Protein AF-A0A4Q6B6R2-F1 (afdb_monomer_lite)

pLDDT: mean 83.74, std 14.37, range [32.88, 94.81]

Structure (mmCIF, N/CA/C/O backbone):
data_AF-A0A4Q6B6R2-F1
#
_entry.id   AF-A0A4Q6B6R2-F1
#
loop_
_atom_site.group_PDB
_atom_site.id
_atom_site.type_symbol
_atom_site.label_atom_id
_atom_site.label_alt_id
_atom_site.label_comp_id
_atom_site.label_asym_id
_atom_site.label_entity_id
_atom_site.label_seq_id
_atom_site.pdbx_PDB_ins_code
_atom_site.Cartn_x
_atom_site.Cartn_y
_atom_site.Cartn_z
_atom_site.occupancy
_atom_site.B_iso_or_equiv
_atom_site.auth_seq_id
_atom_site.auth_comp_id
_atom_site.auth_asym_id
_atom_site.auth_atom_id
_atom_site.pdbx_PDB_model_num
ATOM 1 N N . MET A 1 1 ? 18.579 13.672 1.968 1.00 34.28 1 MET A N 1
ATOM 2 C CA . MET A 1 1 ? 18.892 12.294 1.535 1.00 34.28 1 MET A CA 1
ATOM 3 C C . MET A 1 1 ? 19.382 12.367 0.101 1.00 34.28 1 MET A C 1
ATOM 5 O O . MET A 1 1 ? 18.713 13.002 -0.703 1.00 34.28 1 MET A O 1
ATOM 9 N N . ALA A 1 2 ? 20.573 11.843 -0.191 1.00 32.88 2 ALA A N 1
ATOM 10 C CA . ALA A 1 2 ? 21.121 11.846 -1.545 1.00 32.88 2 ALA A CA 1
ATOM 11 C C . ALA A 1 2 ? 20.459 10.716 -2.346 1.00 32.88 2 ALA A C 1
ATOM 13 O O . ALA A 1 2 ? 20.587 9.552 -1.978 1.00 32.88 2 ALA A O 1
ATOM 14 N N . VAL A 1 3 ? 19.714 11.065 -3.395 1.00 47.31 3 VAL A N 1
ATOM 15 C CA . VAL A 1 3 ? 19.182 10.098 -4.361 1.00 47.31 3 VAL A CA 1
ATOM 16 C C . VAL A 1 3 ? 20.346 9.713 -5.269 1.00 47.31 3 VAL A C 1
ATOM 18 O O . VAL A 1 3 ? 20.800 10.530 -6.067 1.00 47.31 3 VAL A O 1
ATOM 21 N N . VAL A 1 4 ? 20.888 8.510 -5.092 1.00 45.59 4 VAL A N 1
ATOM 22 C CA . VAL A 1 4 ? 21.937 7.985 -5.972 1.00 45.59 4 VAL A CA 1
ATOM 23 C C . VAL A 1 4 ? 21.244 7.361 -7.175 1.00 45.59 4 VAL A C 1
ATOM 25 O O . VAL A 1 4 ? 20.747 6.241 -7.102 1.00 45.59 4 VAL A O 1
ATOM 28 N N . VAL A 1 5 ? 21.162 8.123 -8.264 1.00 50.16 5 VAL A N 1
ATOM 29 C CA . VAL A 1 5 ? 20.731 7.616 -9.569 1.00 50.16 5 VAL A CA 1
ATOM 30 C C . VAL A 1 5 ? 21.940 6.918 -10.185 1.00 50.16 5 VAL A C 1
ATOM 32 O O . VAL A 1 5 ? 22.916 7.572 -10.547 1.00 50.16 5 VAL A O 1
ATOM 35 N N . PHE A 1 6 ? 21.920 5.588 -10.235 1.00 49.16 6 PHE A N 1
ATOM 36 C CA . PHE A 1 6 ? 22.936 4.836 -10.963 1.00 49.16 6 PHE A CA 1
ATOM 37 C C . PHE A 1 6 ? 22.651 4.943 -12.465 1.00 49.16 6 PHE A C 1
ATOM 39 O O . PHE A 1 6 ? 21.634 4.440 -12.932 1.00 49.16 6 PHE A O 1
ATOM 46 N N . GLU A 1 7 ? 23.574 5.524 -13.235 1.00 45.78 7 GLU A N 1
ATOM 47 C CA . GLU A 1 7 ? 23.681 5.275 -14.680 1.00 45.78 7 GLU A CA 1
ATOM 48 C C . GLU A 1 7 ? 24.281 3.873 -14.883 1.00 45.78 7 GLU A C 1
ATOM 50 O O . GLU A 1 7 ? 25.424 3.701 -15.300 1.00 45.78 7 GLU A O 1
ATOM 55 N N . CYS A 1 8 ? 23.548 2.841 -14.471 1.00 49.22 8 CYS A N 1
ATOM 56 C CA . CYS A 1 8 ? 23.900 1.460 -14.771 1.00 49.22 8 CYS A CA 1
ATOM 57 C C . CYS A 1 8 ? 23.200 1.081 -16.086 1.00 49.22 8 CYS A C 1
ATOM 59 O O . CYS A 1 8 ? 22.037 1.455 -16.255 1.00 49.22 8 CYS A O 1
ATOM 61 N N . PRO A 1 9 ? 23.841 0.346 -17.016 1.00 61.56 9 PRO A N 1
ATOM 62 C CA . PRO A 1 9 ? 23.123 -0.333 -18.087 1.00 61.56 9 PRO A CA 1
ATOM 63 C C . PRO A 1 9 ? 22.309 -1.470 -17.458 1.00 61.56 9 PRO A C 1
ATOM 65 O O . PRO A 1 9 ? 22.716 -2.629 -17.475 1.00 61.56 9 PRO A O 1
ATOM 68 N N . ILE A 1 10 ? 21.200 -1.107 -16.816 1.00 64.81 10 ILE A N 1
ATOM 69 C CA . ILE A 1 10 ? 20.200 -2.048 -16.332 1.00 64.81 10 ILE A CA 1
ATOM 70 C C . ILE A 1 10 ? 19.569 -2.648 -17.584 1.00 64.81 10 ILE A C 1
ATOM 72 O O . ILE A 1 10 ? 19.109 -1.915 -18.459 1.00 64.81 10 ILE A O 1
ATOM 76 N N . ASP A 1 11 ? 19.620 -3.968 -17.700 1.00 76.94 11 ASP A N 1
ATOM 77 C CA . ASP A 1 11 ? 18.966 -4.673 -18.790 1.00 76.94 11 ASP A CA 1
ATOM 78 C C . ASP A 1 11 ? 17.444 -4.456 -18.734 1.00 76.94 11 ASP A C 1
ATOM 80 O O . ASP A 1 11 ? 16.849 -4.278 -17.667 1.00 76.94 11 ASP A O 1
ATOM 84 N N . ASP A 1 12 ? 16.807 -4.468 -19.904 1.00 80.00 12 ASP A N 1
ATOM 85 C CA . ASP A 1 12 ? 15.369 -4.210 -20.027 1.00 80.00 12 ASP A CA 1
ATOM 86 C C . ASP A 1 12 ? 14.518 -5.206 -19.210 1.00 80.00 12 ASP A C 1
ATOM 88 O O . ASP A 1 12 ? 13.415 -4.869 -18.780 1.00 80.00 12 ASP A O 1
ATOM 92 N N . GLU A 1 13 ? 15.029 -6.417 -18.956 1.00 80.94 13 GLU A N 1
ATOM 93 C CA . GLU A 1 13 ? 14.369 -7.453 -18.152 1.00 80.94 13 GLU A CA 1
ATOM 94 C C . GLU A 1 13 ? 14.344 -7.085 -16.657 1.00 80.94 13 GLU A C 1
ATOM 96 O O . GLU A 1 13 ? 13.307 -7.215 -15.998 1.00 80.94 13 GLU A O 1
ATOM 101 N N . THR A 1 14 ? 15.429 -6.523 -16.128 1.00 81.25 14 THR A N 1
ATOM 102 C CA . THR A 1 14 ? 15.490 -5.994 -14.761 1.00 81.25 14 THR A CA 1
ATOM 103 C C . THR A 1 14 ? 14.565 -4.784 -14.595 1.00 81.25 14 THR A C 1
ATOM 105 O O . THR A 1 14 ? 13.816 -4.715 -13.618 1.00 81.25 14 THR A O 1
ATOM 108 N N . LEU A 1 15 ? 14.534 -3.854 -15.560 1.00 81.94 15 LEU A N 1
ATOM 109 C CA . LEU A 1 15 ? 13.584 -2.727 -15.535 1.00 81.94 15 LEU A CA 1
ATOM 110 C C . LEU A 1 15 ? 12.129 -3.206 -15.576 1.00 81.94 15 LEU A C 1
ATOM 112 O O . LEU A 1 15 ? 11.277 -2.680 -14.853 1.00 81.94 15 LEU A O 1
ATOM 116 N N . HIS A 1 16 ? 11.845 -4.218 -16.396 1.00 85.12 16 HIS A N 1
ATOM 117 C CA . HIS A 1 16 ? 10.526 -4.830 -16.475 1.00 85.12 16 HIS A CA 1
ATOM 118 C C . HIS A 1 16 ? 10.121 -5.465 -15.142 1.00 85.12 16 HIS A C 1
ATOM 120 O O . HIS A 1 16 ? 9.045 -5.159 -14.632 1.00 85.12 16 HIS A O 1
ATOM 126 N N . THR A 1 17 ? 11.007 -6.246 -14.524 1.00 86.44 17 THR A N 1
ATOM 127 C CA . THR A 1 17 ? 10.736 -6.897 -13.234 1.00 86.44 17 THR A CA 1
ATOM 128 C C . THR A 1 17 ? 10.509 -5.872 -12.121 1.00 86.44 17 THR A C 1
ATOM 130 O O . THR A 1 17 ? 9.570 -5.989 -11.336 1.00 86.44 17 THR A O 1
ATOM 133 N N . ILE A 1 18 ? 11.319 -4.811 -12.067 1.00 86.44 18 ILE A N 1
ATOM 134 C CA . ILE A 1 18 ? 11.138 -3.724 -11.092 1.00 86.44 18 ILE A CA 1
ATOM 135 C C . ILE A 1 18 ? 9.787 -3.035 -11.291 1.00 86.44 18 ILE A C 1
ATOM 137 O O . ILE A 1 18 ? 9.103 -2.705 -10.320 1.00 86.44 18 ILE A O 1
ATOM 141 N N . ARG A 1 19 ? 9.361 -2.841 -12.541 1.00 88.06 19 ARG A N 1
ATOM 142 C CA . ARG A 1 19 ? 8.039 -2.294 -12.838 1.00 88.06 19 ARG A CA 1
ATOM 143 C C . ARG A 1 19 ? 6.917 -3.222 -12.370 1.00 88.06 19 ARG A C 1
ATOM 145 O O . ARG A 1 19 ? 5.987 -2.733 -11.733 1.00 88.06 19 ARG A O 1
ATOM 152 N N . GLU A 1 20 ? 7.008 -4.522 -12.628 1.00 89.38 20 GLU A N 1
ATOM 153 C CA . GLU A 1 20 ? 6.027 -5.497 -12.132 1.00 89.38 20 GLU A CA 1
ATOM 154 C C . GLU A 1 20 ? 5.946 -5.478 -10.598 1.00 89.38 20 GLU A C 1
ATOM 156 O O . GLU A 1 20 ? 4.854 -5.460 -10.031 1.00 89.38 20 GLU A O 1
ATOM 161 N N . LEU A 1 21 ? 7.090 -5.375 -9.911 1.00 89.38 21 LEU A N 1
ATOM 162 C CA . LEU A 1 21 ? 7.134 -5.231 -8.454 1.00 89.38 21 LEU A CA 1
ATOM 163 C C . LEU A 1 21 ? 6.447 -3.946 -7.974 1.00 89.38 21 LEU A C 1
ATOM 165 O O . LEU A 1 21 ? 5.739 -3.971 -6.964 1.00 89.38 21 LEU A O 1
ATOM 169 N N . ARG A 1 22 ? 6.613 -2.821 -8.682 1.00 90.25 22 ARG A N 1
ATOM 170 C CA . ARG A 1 22 ? 5.901 -1.569 -8.368 1.00 90.25 22 ARG A CA 1
ATOM 171 C C . ARG A 1 22 ? 4.391 -1.727 -8.527 1.00 90.25 22 ARG A C 1
ATOM 173 O O . ARG A 1 22 ? 3.647 -1.280 -7.655 1.00 90.25 22 ARG A O 1
ATOM 180 N N . GLU A 1 23 ? 3.946 -2.354 -9.613 1.00 92.31 23 GLU A N 1
ATOM 181 C CA . GLU A 1 23 ? 2.525 -2.596 -9.888 1.00 92.31 23 GLU A CA 1
ATOM 182 C C . GLU A 1 23 ? 1.908 -3.509 -8.816 1.00 92.31 23 GLU A C 1
ATOM 184 O O . GLU A 1 23 ? 0.873 -3.165 -8.241 1.00 92.31 23 GLU A O 1
ATOM 189 N N . LEU A 1 24 ? 2.596 -4.597 -8.451 1.00 93.00 24 LEU A N 1
ATOM 190 C CA . LEU A 1 24 ? 2.163 -5.512 -7.394 1.00 93.00 24 LEU A CA 1
ATOM 191 C C . LEU A 1 24 ? 2.083 -4.817 -6.028 1.00 93.00 24 LEU A C 1
ATOM 193 O O . LEU A 1 24 ? 1.093 -4.960 -5.309 1.00 93.00 24 LEU A O 1
ATOM 197 N N . ARG A 1 25 ? 3.101 -4.028 -5.660 1.00 91.94 25 ARG A N 1
ATOM 198 C CA . ARG A 1 25 ? 3.095 -3.266 -4.400 1.00 91.94 25 ARG A CA 1
ATOM 199 C C . ARG A 1 25 ? 1.955 -2.254 -4.361 1.00 91.94 25 ARG A C 1
ATOM 201 O O . ARG A 1 25 ? 1.314 -2.111 -3.323 1.00 91.94 25 ARG A O 1
ATOM 208 N N . LEU A 1 26 ? 1.680 -1.577 -5.476 1.00 93.00 26 LEU A N 1
ATOM 209 C CA . LEU A 1 26 ? 0.560 -0.645 -5.570 1.00 93.00 26 LEU A CA 1
ATOM 210 C C . LEU A 1 26 ? -0.789 -1.363 -5.418 1.00 93.00 26 LEU A C 1
ATOM 212 O O . LEU A 1 26 ? -1.676 -0.847 -4.740 1.00 93.00 26 LEU A O 1
ATOM 216 N N . GLU A 1 27 ? -0.950 -2.551 -6.006 1.00 94.81 27 GLU A N 1
ATOM 217 C CA . GLU A 1 27 ? -2.156 -3.366 -5.823 1.00 94.81 27 GLU A CA 1
ATOM 218 C C . GLU A 1 27 ? -2.355 -3.751 -4.350 1.00 94.81 27 GLU A C 1
ATOM 220 O O . GLU A 1 27 ? -3.447 -3.569 -3.806 1.00 94.81 27 GLU A O 1
ATOM 225 N N . VAL A 1 28 ? -1.294 -4.220 -3.686 1.00 93.88 28 VAL A N 1
ATOM 226 C CA . VAL A 1 28 ? -1.332 -4.583 -2.262 1.00 93.88 28 VAL A CA 1
ATOM 227 C C . VAL A 1 28 ? -1.706 -3.381 -1.398 1.00 93.88 28 VAL A C 1
ATOM 229 O O . VAL A 1 28 ? -2.599 -3.498 -0.560 1.00 93.88 28 VAL A O 1
ATOM 232 N N . LEU A 1 29 ? -1.090 -2.217 -1.620 1.00 93.25 29 LEU A N 1
ATOM 233 C CA . LEU A 1 29 ? -1.412 -1.003 -0.865 1.00 93.25 29 LEU A CA 1
ATOM 234 C C . LEU A 1 29 ? -2.863 -0.565 -1.077 1.00 93.25 29 LEU A C 1
ATOM 236 O O . LEU A 1 29 ? -3.552 -0.233 -0.116 1.00 93.25 29 LEU A O 1
ATOM 240 N N . ARG A 1 30 ? -3.369 -0.611 -2.314 1.00 93.31 30 ARG A N 1
ATOM 241 C CA . ARG A 1 30 ? -4.776 -0.286 -2.601 1.00 93.31 30 ARG A CA 1
ATOM 242 C C . ARG A 1 30 ? -5.736 -1.244 -1.904 1.00 93.31 30 ARG A C 1
ATOM 244 O O . ARG A 1 30 ?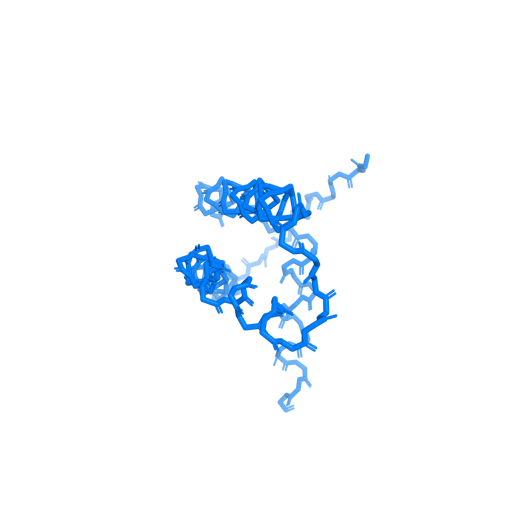 -6.767 -0.801 -1.402 1.00 93.31 30 ARG A O 1
ATOM 251 N N . ARG A 1 31 ? -5.388 -2.533 -1.828 1.00 94.06 31 ARG A N 1
ATOM 252 C CA . ARG A 1 31 ? -6.157 -3.512 -1.053 1.00 94.06 31 ARG A CA 1
ATOM 253 C C . ARG A 1 31 ? -6.135 -3.174 0.440 1.00 94.06 31 ARG A C 1
ATOM 255 O O . ARG A 1 31 ? -7.197 -3.120 1.048 1.00 94.06 31 ARG A O 1
ATOM 262 N N . GLN A 1 32 ? -4.970 -2.854 1.003 1.00 92.00 32 GLN A N 1
ATOM 263 C CA . GLN A 1 32 ? -4.851 -2.437 2.407 1.00 92.00 32 GLN A CA 1
ATOM 264 C C . GLN A 1 32 ? -5.685 -1.189 2.717 1.00 92.00 32 GLN A C 1
ATOM 266 O O . GLN A 1 32 ? -6.358 -1.149 3.740 1.00 92.00 32 GLN A O 1
ATOM 271 N N . VAL A 1 33 ? -5.705 -0.202 1.815 1.00 92.38 33 VAL A N 1
ATOM 272 C CA . VAL A 1 33 ? -6.572 0.981 1.937 1.00 92.38 33 VAL A CA 1
ATOM 273 C C . VAL A 1 33 ? -8.050 0.589 1.936 1.00 92.38 33 VAL A C 1
ATOM 275 O O . VAL A 1 33 ? -8.816 1.137 2.719 1.00 92.38 33 VAL A O 1
ATOM 278 N N . SER A 1 34 ? -8.465 -0.357 1.087 1.00 92.94 34 SER A N 1
ATOM 279 C CA . SER A 1 34 ? -9.865 -0.803 1.042 1.00 92.94 34 SER A CA 1
ATOM 280 C C . SER A 1 34 ? -10.288 -1.650 2.245 1.00 92.94 34 SER A C 1
ATOM 282 O O . SER A 1 34 ? -11.463 -1.664 2.589 1.00 92.94 34 SER A O 1
ATOM 284 N N . GLU A 1 35 ? -9.343 -2.343 2.879 1.00 93.94 35 GLU A N 1
ATOM 285 C CA . GLU A 1 35 ? -9.591 -3.261 3.997 1.00 93.94 35 GLU A CA 1
ATOM 286 C C . GLU A 1 35 ? -9.350 -2.609 5.367 1.00 93.94 35 GLU A C 1
ATOM 288 O O . GLU A 1 35 ? -9.547 -3.256 6.396 1.00 93.94 35 GLU A O 1
ATOM 293 N N . ILE A 1 36 ? -8.919 -1.342 5.413 1.00 93.31 36 ILE A N 1
ATOM 294 C CA . ILE A 1 36 ? -8.536 -0.693 6.673 1.00 93.31 36 ILE A CA 1
ATOM 295 C C . ILE A 1 36 ? -9.696 -0.635 7.667 1.00 93.31 36 ILE A C 1
ATOM 297 O O . ILE A 1 36 ? -9.481 -0.851 8.855 1.00 93.31 36 ILE A O 1
ATOM 301 N N . ASP A 1 37 ? -10.919 -0.414 7.184 1.00 91.00 37 ASP A N 1
ATOM 302 C CA . ASP A 1 37 ? -12.119 -0.334 8.021 1.00 91.00 37 ASP A CA 1
ATOM 303 C C . ASP A 1 37 ? -12.356 -1.670 8.735 1.00 91.00 37 ASP A C 1
ATOM 305 O O . ASP A 1 37 ? -12.461 -1.715 9.960 1.00 91.00 37 ASP A O 1
ATOM 309 N N . ASP A 1 38 ? -12.279 -2.774 7.988 1.00 93.44 38 ASP A N 1
ATOM 310 C CA . ASP A 1 38 ? -12.415 -4.129 8.526 1.00 93.44 38 ASP A CA 1
ATOM 311 C C . ASP A 1 38 ? -11.303 -4.474 9.531 1.00 93.44 38 ASP A C 1
ATOM 313 O O . ASP A 1 38 ? -11.522 -5.227 10.485 1.00 93.44 38 ASP A O 1
ATOM 317 N N . VAL A 1 39 ? -10.081 -3.977 9.311 1.00 92.62 39 VAL A N 1
ATOM 318 C CA . VAL A 1 39 ? -8.955 -4.178 10.236 1.00 92.62 39 VAL A CA 1
ATOM 319 C C . VAL A 1 39 ? -9.175 -3.388 11.523 1.00 92.62 39 VAL A C 1
ATOM 321 O O . VAL A 1 39 ? -9.005 -3.949 12.606 1.00 92.62 39 VAL A O 1
ATOM 324 N N . MET A 1 40 ? -9.590 -2.126 11.424 1.00 93.25 40 MET A N 1
ATOM 325 C CA . MET A 1 40 ? -9.862 -1.280 12.585 1.00 93.25 40 MET A CA 1
ATOM 326 C C . MET A 1 40 ? -11.017 -1.828 13.426 1.00 93.25 40 MET A C 1
ATOM 328 O O . MET A 1 40 ? -10.891 -1.896 14.648 1.00 93.25 40 MET A O 1
ATOM 332 N N . ASP A 1 41 ? -12.084 -2.313 12.789 1.00 92.50 41 ASP A N 1
ATOM 333 C CA . ASP A 1 41 ? -13.201 -2.986 13.463 1.00 92.50 41 ASP A CA 1
ATOM 334 C C . ASP A 1 41 ? -12.733 -4.229 14.235 1.00 92.50 41 ASP A C 1
ATOM 336 O O . ASP A 1 41 ? -13.112 -4.452 15.386 1.00 92.50 41 ASP A O 1
ATOM 340 N N . LYS A 1 42 ? -11.863 -5.050 13.634 1.00 93.75 42 LYS A N 1
ATOM 341 C CA . LYS A 1 42 ? -11.303 -6.233 14.310 1.00 93.75 42 LYS A CA 1
ATOM 342 C C . LYS A 1 42 ? -10.416 -5.858 15.494 1.00 93.75 42 LYS A C 1
ATOM 344 O O . LYS A 1 42 ? -10.466 -6.547 16.512 1.00 93.75 42 LYS A O 1
ATOM 349 N N . LEU A 1 43 ? -9.604 -4.810 15.368 1.00 92.25 43 LEU A N 1
ATOM 350 C CA . LEU A 1 43 ? -8.731 -4.339 16.447 1.00 92.25 43 LEU A CA 1
ATOM 351 C C . LEU A 1 43 ? -9.536 -3.781 17.625 1.00 92.25 43 LEU A C 1
ATOM 353 O O . LEU A 1 43 ? -9.195 -4.051 18.777 1.00 92.25 43 LEU A O 1
ATOM 357 N N . GLU A 1 44 ? -10.631 -3.076 17.344 1.00 92.62 44 GLU A N 1
ATOM 358 C CA . GLU A 1 44 ? -11.585 -2.620 18.356 1.00 92.62 44 GLU A CA 1
ATOM 359 C C . GLU A 1 44 ? -12.240 -3.809 19.078 1.00 92.62 44 GLU A C 1
ATOM 361 O O . GLU A 1 44 ? -12.197 -3.897 20.305 1.00 92.62 44 GLU A O 1
ATOM 366 N N . LEU A 1 45 ? -12.758 -4.793 18.329 1.00 93.00 45 LEU A N 1
ATOM 367 C CA . LEU A 1 45 ? -13.379 -6.000 18.895 1.00 93.00 45 LEU A CA 1
ATOM 368 C C . LEU A 1 45 ? -12.423 -6.822 19.771 1.00 93.00 45 LEU A C 1
ATOM 370 O O . LEU A 1 45 ? -12.856 -7.491 20.710 1.00 93.00 45 LEU A O 1
ATOM 374 N N . GLN A 1 46 ? -11.127 -6.796 19.464 1.00 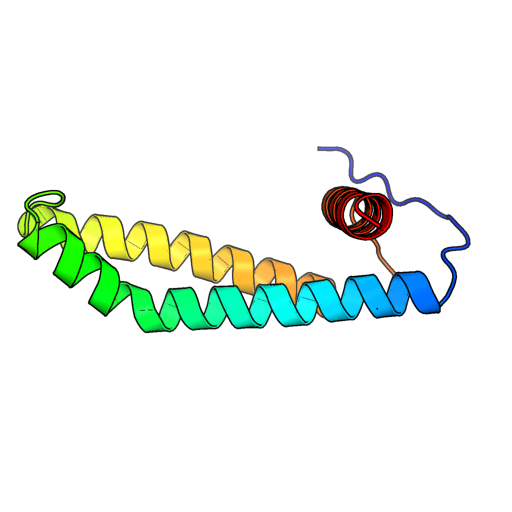94.38 46 GLN A N 1
ATOM 375 C CA . GLN A 1 46 ? -10.086 -7.460 20.251 1.00 94.38 46 GLN A CA 1
ATOM 376 C C . GLN A 1 46 ? -9.657 -6.656 21.488 1.00 94.38 46 GLN A C 1
ATOM 378 O O . GLN A 1 46 ? -8.867 -7.157 22.289 1.00 94.38 46 GLN A O 1
ATOM 383 N N . GLY A 1 47 ? -10.155 -5.427 21.653 1.00 90.06 47 GLY A N 1
ATOM 384 C CA . GLY A 1 47 ? -9.737 -4.506 22.708 1.00 90.06 47 GLY A CA 1
ATOM 385 C C . GLY A 1 47 ? -8.313 -3.975 22.523 1.00 90.06 47 GLY A C 1
ATOM 386 O O . GLY A 1 47 ? -7.712 -3.507 23.487 1.00 90.06 47 GLY A O 1
ATOM 387 N N . ALA A 1 48 ? -7.756 -4.079 21.311 1.00 92.25 48 ALA A N 1
ATOM 388 C CA . ALA A 1 48 ? -6.435 -3.549 20.975 1.00 92.25 48 ALA A CA 1
ATOM 389 C C . ALA A 1 48 ? -6.473 -2.038 20.694 1.00 92.25 48 ALA A C 1
ATOM 391 O O . ALA A 1 48 ? -5.461 -1.362 20.858 1.00 92.25 48 ALA A O 1
ATOM 392 N N . VAL A 1 49 ? -7.635 -1.524 20.282 1.00 89.94 49 VAL A N 1
ATOM 393 C CA . VAL A 1 49 ? -7.905 -0.102 20.043 1.00 89.94 49 VAL A CA 1
ATOM 394 C C . VAL A 1 49 ? -9.182 0.282 20.785 1.00 89.94 49 VAL A C 1
ATOM 396 O O . VAL A 1 49 ? -10.143 -0.485 20.808 1.00 89.94 49 VAL A O 1
ATOM 399 N N . ILE A 1 50 ? -9.185 1.459 21.406 1.00 92.31 50 ILE A N 1
ATOM 400 C CA . ILE A 1 50 ? -10.356 2.014 22.089 1.00 92.31 50 ILE A CA 1
ATOM 401 C C . ILE A 1 50 ? -11.222 2.743 21.050 1.00 92.31 50 ILE A C 1
ATOM 403 O O . ILE A 1 50 ? -10.683 3.429 20.183 1.00 92.31 50 ILE A O 1
ATOM 407 N N . GLU A 1 51 ? -12.551 2.621 21.143 1.00 88.94 51 GLU A N 1
ATOM 408 C CA . GLU A 1 51 ? -13.523 3.219 20.204 1.00 88.94 51 GLU A CA 1
ATOM 409 C C . GLU A 1 51 ? -13.256 4.717 19.947 1.00 88.94 51 GLU A C 1
ATOM 411 O O . GLU A 1 51 ? -13.263 5.166 18.806 1.00 88.94 51 GLU A O 1
ATOM 416 N N . GLU A 1 52 ? -12.909 5.471 20.994 1.00 91.38 52 GLU A N 1
ATOM 417 C CA . GLU A 1 52 ? -12.616 6.912 20.927 1.00 91.38 52 GLU A CA 1
ATOM 418 C C . GLU A 1 52 ? -11.357 7.257 20.106 1.00 91.38 52 GLU A C 1
ATOM 420 O O . GLU A 1 52 ? -11.242 8.365 19.582 1.00 91.38 52 GLU A O 1
ATOM 425 N N . GLU A 1 53 ? -10.405 6.328 19.988 1.00 90.31 53 GLU A N 1
ATOM 426 C CA . GLU A 1 53 ? -9.134 6.532 19.279 1.00 90.31 53 GLU A CA 1
ATOM 427 C C . GLU A 1 53 ? -9.140 5.927 17.869 1.00 90.31 53 GLU A C 1
ATOM 429 O O . GLU A 1 53 ? -8.262 6.231 17.056 1.00 90.31 53 GLU A O 1
ATOM 434 N N . LYS A 1 54 ? -10.131 5.083 17.561 1.00 90.31 54 LYS A N 1
ATOM 435 C CA . LYS A 1 54 ? -10.240 4.337 16.304 1.00 90.31 54 LYS A CA 1
ATOM 436 C C . LYS A 1 54 ? -10.152 5.239 15.079 1.00 90.31 54 LYS A C 1
ATOM 438 O O . LYS A 1 54 ? -9.354 4.965 14.184 1.00 90.31 54 LYS A O 1
ATOM 443 N N . ASP A 1 55 ? -10.925 6.319 15.054 1.00 91.00 55 ASP A N 1
ATOM 444 C CA . ASP A 1 55 ? -10.959 7.234 13.910 1.00 91.00 55 ASP A CA 1
ATOM 445 C C . ASP A 1 55 ? -9.619 7.952 13.720 1.00 91.00 55 ASP A C 1
ATOM 447 O O . ASP A 1 55 ? -9.131 8.064 12.599 1.00 91.00 55 ASP A O 1
ATOM 451 N N . SER A 1 56 ? -8.970 8.345 14.819 1.00 92.44 56 SER A N 1
ATOM 452 C CA . SER A 1 56 ? -7.649 8.982 14.790 1.00 92.44 56 SER A CA 1
A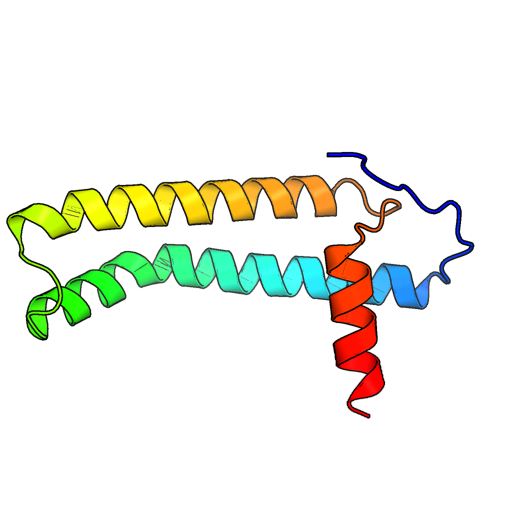TOM 453 C C . SER A 1 56 ? -6.587 8.043 14.210 1.00 92.44 56 SER A C 1
ATOM 455 O O . SER A 1 56 ? -5.859 8.408 13.285 1.00 92.44 56 SER A O 1
ATOM 457 N N . TYR A 1 57 ? -6.531 6.794 14.686 1.00 91.62 57 TYR A N 1
ATOM 458 C CA . TYR A 1 57 ? -5.604 5.797 14.145 1.00 91.62 57 TYR A CA 1
ATOM 459 C C . TYR A 1 57 ? -5.880 5.493 12.676 1.00 91.62 57 TYR A C 1
ATOM 461 O O . TYR A 1 57 ? -4.953 5.439 11.866 1.00 91.62 57 TYR A O 1
ATOM 469 N N . ARG A 1 58 ? -7.155 5.333 12.323 1.00 93.06 58 ARG A N 1
ATOM 470 C CA . ARG A 1 58 ? -7.591 5.090 10.952 1.00 93.06 58 ARG A CA 1
ATOM 471 C C . ARG A 1 58 ? -7.150 6.211 10.015 1.00 93.06 58 ARG A C 1
ATOM 473 O O . ARG A 1 58 ? -6.626 5.919 8.944 1.00 93.06 58 ARG A O 1
ATOM 480 N N . GLU A 1 59 ? -7.342 7.472 10.398 1.00 94.06 59 GLU A N 1
ATOM 481 C CA . GLU A 1 59 ? -6.940 8.632 9.595 1.00 94.06 59 GLU A CA 1
ATOM 482 C C . GLU A 1 59 ? -5.429 8.678 9.364 1.00 94.06 59 GLU A C 1
ATOM 484 O O . GLU A 1 59 ? -4.993 8.890 8.230 1.00 94.06 59 GLU A O 1
ATOM 489 N N . VAL A 1 60 ? -4.630 8.423 10.405 1.00 94.50 60 VAL A N 1
ATOM 490 C CA . VAL A 1 60 ? -3.165 8.378 10.291 1.00 94.50 60 VAL A CA 1
ATOM 491 C C . VAL A 1 60 ? -2.731 7.273 9.327 1.00 94.50 60 VAL A C 1
ATOM 493 O O . VAL A 1 60 ? -1.983 7.539 8.387 1.00 94.50 60 VAL A O 1
ATOM 496 N N . ILE A 1 61 ? -3.254 6.054 9.496 1.00 92.31 61 ILE A N 1
ATOM 497 C CA . ILE A 1 61 ? -2.900 4.917 8.634 1.00 92.31 61 ILE A CA 1
ATOM 498 C C . ILE A 1 61 ? -3.334 5.177 7.186 1.00 92.31 61 ILE A C 1
ATOM 500 O O . ILE A 1 61 ? -2.575 4.916 6.253 1.00 92.31 61 ILE A O 1
ATOM 504 N N . LEU A 1 62 ? -4.534 5.723 6.975 1.00 93.06 62 LEU A N 1
ATOM 505 C CA . LEU A 1 62 ? -5.023 6.069 5.642 1.00 93.06 62 LEU A CA 1
ATOM 506 C C . LEU A 1 62 ? -4.170 7.139 4.966 1.00 93.06 62 LEU A C 1
ATOM 508 O O . LEU A 1 62 ? -3.928 7.038 3.761 1.00 93.06 62 LEU A O 1
ATOM 512 N N . SER A 1 63 ? -3.728 8.149 5.716 1.00 94.38 63 SER A N 1
ATOM 513 C CA . SER A 1 63 ? -2.832 9.181 5.199 1.00 94.38 63 SER A CA 1
ATOM 514 C C . SER A 1 63 ? -1.519 8.559 4.731 1.00 94.38 63 SER A C 1
ATOM 516 O O . SER A 1 63 ? -1.134 8.748 3.576 1.00 94.38 63 SER A O 1
ATOM 518 N N . ASP A 1 64 ? -0.891 7.743 5.578 1.00 94.44 64 ASP A N 1
ATOM 519 C CA . ASP A 1 64 ? 0.386 7.093 5.275 1.00 94.44 64 ASP A CA 1
ATOM 520 C C . ASP A 1 64 ? 0.280 6.153 4.064 1.00 94.44 64 ASP A C 1
ATOM 522 O O . ASP A 1 64 ? 1.092 6.226 3.137 1.00 94.44 64 ASP A O 1
ATOM 526 N N . LEU A 1 65 ? -0.750 5.300 4.017 1.00 92.44 65 LEU A N 1
ATOM 527 C CA . LEU A 1 65 ? -0.978 4.385 2.893 1.00 92.44 65 LEU A CA 1
ATOM 528 C C . LEU A 1 65 ? -1.274 5.138 1.589 1.00 92.44 65 LEU A C 1
ATOM 530 O O . LEU A 1 65 ? -0.799 4.746 0.519 1.00 92.44 65 LEU A O 1
ATOM 534 N N . SER A 1 66 ? -2.030 6.235 1.664 1.00 92.00 66 SER A N 1
ATOM 535 C CA . SER A 1 66 ? -2.328 7.076 0.500 1.00 92.00 66 SER A CA 1
ATOM 536 C C . SER A 1 66 ? -1.075 7.768 -0.032 1.00 92.00 66 SER A C 1
ATOM 538 O O . SER A 1 66 ? -0.879 7.832 -1.247 1.00 92.00 66 SER A O 1
ATOM 540 N N . ASP A 1 67 ? -0.208 8.259 0.850 1.00 94.06 67 ASP A N 1
ATOM 541 C CA . ASP A 1 67 ? 1.052 8.890 0.461 1.00 94.06 67 ASP A CA 1
ATOM 542 C C . ASP A 1 67 ? 2.019 7.873 -0.163 1.00 94.06 67 ASP A C 1
ATOM 544 O O . ASP A 1 67 ? 2.651 8.167 -1.182 1.00 94.06 67 ASP A O 1
ATOM 548 N N . GLN A 1 68 ? 2.064 6.642 0.357 1.00 92.19 68 GLN A N 1
ATOM 549 C CA . GLN A 1 68 ? 2.814 5.547 -0.266 1.00 92.19 68 GLN A CA 1
ATOM 550 C C . GLN A 1 68 ? 2.263 5.166 -1.648 1.00 92.19 68 GLN A C 1
ATOM 552 O O . GLN A 1 68 ? 3.049 4.954 -2.575 1.00 92.19 68 GLN A O 1
ATOM 557 N N . CYS A 1 69 ? 0.935 5.133 -1.823 1.00 92.12 69 CYS A N 1
ATOM 558 C CA . CYS A 1 69 ? 0.317 4.914 -3.134 1.00 92.12 69 CYS A CA 1
ATOM 559 C C . CYS A 1 69 ? 0.740 5.996 -4.133 1.00 92.12 69 CYS A C 1
ATOM 561 O O . CYS A 1 69 ? 1.216 5.669 -5.218 1.00 92.12 69 CYS A O 1
ATOM 563 N N . ARG A 1 70 ? 0.639 7.279 -3.755 1.00 93.19 70 ARG A N 1
ATOM 564 C CA . ARG A 1 70 ? 1.049 8.401 -4.620 1.00 93.19 70 ARG A CA 1
ATOM 565 C C . ARG A 1 70 ? 2.531 8.334 -4.975 1.00 93.19 70 ARG A C 1
ATOM 567 O O . ARG A 1 70 ? 2.906 8.620 -6.111 1.00 93.19 70 ARG A O 1
ATOM 574 N N . LEU A 1 71 ? 3.378 7.950 -4.019 1.00 90.88 71 LEU A N 1
ATOM 575 C CA . LEU A 1 71 ? 4.803 7.763 -4.265 1.00 90.88 71 LEU A CA 1
ATOM 576 C C . LEU A 1 71 ? 5.028 6.673 -5.318 1.00 90.88 71 LEU A C 1
ATOM 578 O O . LEU A 1 71 ? 5.716 6.928 -6.302 1.00 90.88 71 LEU A O 1
ATOM 582 N N . LEU A 1 72 ? 4.427 5.492 -5.165 1.00 89.31 72 LEU A N 1
ATOM 583 C CA . LEU A 1 72 ? 4.568 4.403 -6.137 1.00 89.31 72 LEU A CA 1
ATOM 584 C C . LEU A 1 72 ? 3.988 4.752 -7.510 1.00 89.31 72 LEU A C 1
ATOM 586 O O . LEU A 1 72 ? 4.623 4.462 -8.521 1.00 89.31 72 LEU A O 1
ATOM 590 N N . GLU A 1 73 ? 2.846 5.437 -7.564 1.00 90.75 73 GLU A N 1
ATOM 591 C CA . GLU A 1 73 ? 2.279 5.958 -8.813 1.00 90.75 73 GLU A CA 1
ATOM 592 C C . GLU A 1 73 ? 3.245 6.926 -9.504 1.00 90.75 73 GLU A C 1
ATOM 594 O O . GLU A 1 73 ? 3.475 6.814 -10.709 1.00 90.75 73 GLU A O 1
ATOM 599 N N . SER A 1 74 ? 3.894 7.818 -8.747 1.00 89.62 74 SER A N 1
ATOM 600 C CA . SER A 1 74 ? 4.918 8.709 -9.302 1.00 89.62 74 SER A CA 1
ATOM 601 C C . SER A 1 74 ? 6.111 7.921 -9.862 1.00 89.62 74 SER A C 1
ATOM 603 O O . SER A 1 74 ? 6.573 8.192 -10.971 1.00 89.62 74 SER A O 1
ATOM 605 N N . ARG A 1 75 ? 6.559 6.869 -9.168 1.00 87.75 75 ARG A N 1
ATOM 606 C CA . ARG A 1 75 ? 7.665 6.012 -9.625 1.00 87.75 75 ARG A CA 1
ATOM 607 C C . ARG A 1 75 ? 7.295 5.163 -10.841 1.00 87.75 75 ARG A C 1
ATOM 609 O O . ARG A 1 75 ? 8.154 4.894 -11.673 1.00 87.75 75 ARG A O 1
ATOM 616 N N . LEU A 1 76 ? 6.030 4.770 -10.992 1.00 86.56 76 LEU A N 1
ATOM 617 C CA . LEU A 1 76 ? 5.542 4.081 -12.192 1.00 86.56 76 LEU A CA 1
ATOM 618 C C . LEU A 1 76 ? 5.577 4.975 -13.435 1.00 86.56 76 LEU A C 1
ATOM 620 O O . LEU A 1 76 ? 5.770 4.467 -14.535 1.00 86.56 76 LEU A O 1
ATOM 624 N N . THR A 1 77 ? 5.444 6.296 -13.273 1.00 84.31 77 THR A N 1
ATOM 625 C CA . THR A 1 77 ? 5.614 7.241 -14.392 1.00 84.31 77 THR A CA 1
ATOM 626 C C . THR A 1 77 ? 7.079 7.467 -14.777 1.00 84.31 77 THR A C 1
ATOM 628 O O . THR A 1 77 ? 7.360 7.855 -15.908 1.00 84.31 77 THR A O 1
ATOM 631 N N . LEU A 1 78 ? 8.018 7.174 -13.870 1.00 80.44 78 LEU A N 1
ATOM 632 C CA . LEU A 1 78 ? 9.467 7.266 -14.072 1.00 80.44 78 LEU A CA 1
ATOM 633 C C . LEU A 1 78 ? 10.068 5.875 -14.334 1.00 80.44 78 LEU A C 1
ATOM 635 O O . LEU A 1 78 ? 10.866 5.358 -13.551 1.00 80.44 78 LEU A O 1
ATOM 639 N N . THR A 1 79 ? 9.672 5.248 -15.443 1.00 69.56 79 THR A N 1
ATOM 640 C CA . THR A 1 79 ? 10.053 3.863 -15.788 1.00 69.56 79 THR A CA 1
ATOM 641 C C . THR A 1 79 ? 11.559 3.635 -15.915 1.00 69.56 79 THR A C 1
ATOM 643 O O . THR A 1 79 ? 12.020 2.532 -15.654 1.00 69.56 79 THR A O 1
ATOM 646 N N . GLU A 1 80 ? 12.327 4.662 -16.275 1.00 70.31 80 GLU A N 1
ATOM 647 C CA . GLU A 1 80 ? 13.784 4.571 -16.472 1.00 70.31 80 GLU A CA 1
ATOM 648 C C . GLU A 1 80 ? 14.587 4.823 -15.186 1.00 70.31 80 GLU A C 1
ATOM 650 O O . GLU A 1 80 ? 15.802 4.655 -15.157 1.00 70.31 80 GLU A O 1
ATOM 655 N N . THR A 1 81 ? 13.929 5.248 -14.105 1.00 77.12 81 THR A N 1
ATOM 656 C CA . THR A 1 81 ? 14.592 5.478 -12.818 1.00 77.12 81 THR A CA 1
ATOM 657 C C . THR A 1 81 ? 14.408 4.256 -11.944 1.00 77.12 81 THR A C 1
ATOM 659 O O . THR A 1 81 ? 13.273 3.871 -11.689 1.00 77.12 81 THR A O 1
ATOM 662 N N . VAL A 1 82 ? 15.495 3.675 -11.442 1.00 78.19 82 VAL A N 1
ATOM 663 C CA . VAL A 1 82 ? 15.459 2.623 -10.417 1.00 78.19 82 VAL A CA 1
ATOM 664 C C . VAL A 1 82 ? 15.909 3.212 -9.090 1.00 78.19 82 VAL A C 1
ATOM 666 O O . VAL A 1 82 ? 16.978 3.821 -9.006 1.00 78.19 82 VAL A O 1
ATOM 669 N N . TYR A 1 83 ? 15.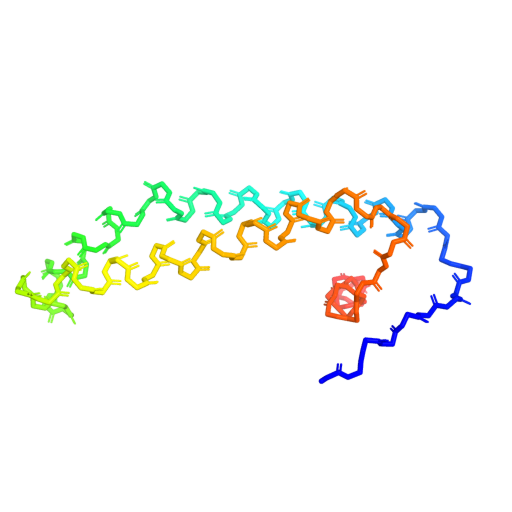089 3.045 -8.056 1.00 81.88 83 TYR A N 1
ATOM 670 C CA . TYR A 1 83 ? 15.437 3.483 -6.711 1.00 81.88 83 TYR A CA 1
ATOM 671 C C . TYR A 1 83 ? 16.169 2.364 -5.967 1.00 81.88 83 TYR A C 1
ATOM 673 O O . TYR A 1 83 ? 15.946 1.180 -6.210 1.00 81.88 83 TYR A O 1
ATOM 681 N N . TYR A 1 84 ? 17.070 2.745 -5.061 1.00 81.25 84 TYR A N 1
ATOM 682 C CA . TYR A 1 84 ? 17.932 1.800 -4.347 1.00 81.25 84 TYR A CA 1
ATOM 683 C C . TYR A 1 84 ? 17.144 0.725 -3.583 1.00 81.25 84 TYR A C 1
ATOM 685 O O . TYR A 1 84 ? 17.483 -0.447 -3.669 1.00 81.25 84 TYR A O 1
ATOM 693 N N . ASP A 1 85 ? 16.061 1.116 -2.909 1.00 82.88 85 ASP A N 1
ATOM 694 C CA . ASP A 1 85 ? 15.165 0.219 -2.170 1.00 82.88 85 ASP A CA 1
ATOM 695 C C . ASP A 1 85 ? 14.484 -0.821 -3.071 1.00 82.88 85 ASP A C 1
ATOM 697 O O . ASP A 1 85 ? 14.203 -1.939 -2.653 1.00 82.88 85 ASP A O 1
ATOM 701 N N . GLU A 1 86 ? 14.213 -0.468 -4.324 1.00 83.25 86 GLU A N 1
ATOM 702 C CA . GLU A 1 86 ? 13.607 -1.383 -5.292 1.00 83.25 86 GLU A CA 1
ATOM 703 C C . GLU A 1 86 ? 14.637 -2.344 -5.880 1.00 83.25 86 GLU A C 1
ATOM 705 O O . GLU A 1 86 ? 14.318 -3.505 -6.127 1.00 83.25 86 GLU A O 1
ATOM 710 N N . LEU A 1 87 ? 15.868 -1.869 -6.082 1.00 83.06 87 LEU A N 1
ATOM 711 C CA . LEU A 1 8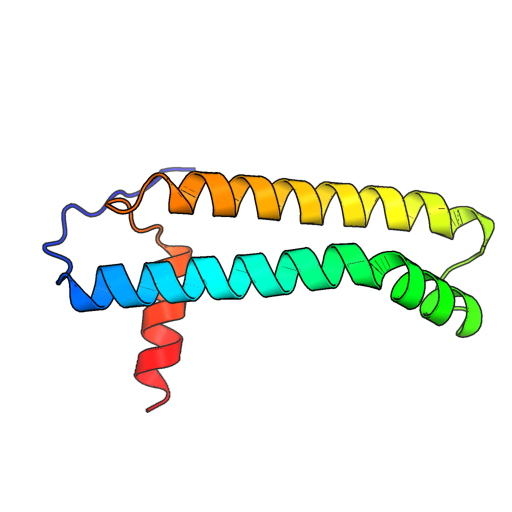7 ? 16.977 -2.705 -6.525 1.00 83.06 87 LEU A CA 1
ATOM 712 C C . LEU A 1 87 ? 17.371 -3.718 -5.446 1.00 83.06 87 LEU A C 1
ATOM 714 O O . LEU A 1 87 ? 17.610 -4.877 -5.765 1.00 83.06 87 LEU A O 1
ATOM 718 N N . GLU A 1 88 ? 17.417 -3.293 -4.185 1.00 83.94 88 GLU A N 1
ATOM 719 C CA . GLU A 1 88 ? 17.667 -4.169 -3.039 1.00 83.94 88 GLU A CA 1
ATOM 720 C C . GLU A 1 88 ? 16.602 -5.267 -2.957 1.00 83.94 88 GLU A C 1
ATOM 722 O O . GLU A 1 88 ? 16.948 -6.446 -2.980 1.00 83.94 88 GLU A O 1
ATOM 727 N N . LEU A 1 89 ? 15.318 -4.896 -3.010 1.00 83.38 89 LEU A N 1
ATOM 728 C CA . LEU A 1 89 ? 14.210 -5.855 -3.016 1.00 83.38 89 LEU A CA 1
ATOM 729 C C . LEU A 1 89 ? 14.280 -6.828 -4.204 1.00 83.38 89 LEU A C 1
ATOM 731 O O . LEU A 1 89 ? 14.041 -8.024 -4.051 1.00 83.38 89 LEU A O 1
ATOM 735 N N . TYR A 1 90 ? 14.601 -6.330 -5.400 1.00 82.81 90 TYR A N 1
ATOM 736 C CA . TYR A 1 90 ? 14.789 -7.179 -6.575 1.00 82.81 90 TYR A CA 1
ATOM 737 C C . TYR A 1 90 ? 15.921 -8.191 -6.359 1.00 82.81 90 TYR A C 1
ATOM 739 O O . TYR A 1 90 ? 15.743 -9.379 -6.626 1.00 82.81 90 TYR A O 1
ATOM 747 N N . ILE A 1 91 ? 17.067 -7.742 -5.839 1.00 84.38 91 ILE 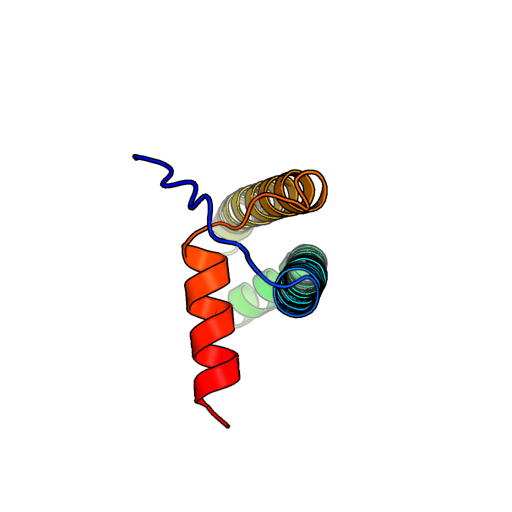A N 1
ATOM 748 C CA . ILE A 1 91 ? 18.204 -8.615 -5.539 1.00 84.38 91 ILE A CA 1
ATOM 749 C C . ILE A 1 91 ? 17.810 -9.663 -4.500 1.00 84.38 91 ILE A C 1
ATOM 751 O O . ILE A 1 91 ? 18.129 -10.830 -4.705 1.00 84.38 91 ILE A O 1
ATOM 755 N N . GLU A 1 92 ? 17.105 -9.292 -3.431 1.00 85.25 92 GLU A N 1
ATOM 756 C CA . GLU A 1 92 ? 16.620 -10.235 -2.415 1.00 85.25 92 GLU A CA 1
ATOM 757 C C . GLU A 1 92 ? 15.757 -11.337 -3.043 1.00 85.25 92 GLU A C 1
ATOM 759 O O . GLU A 1 92 ? 16.079 -12.518 -2.912 1.00 85.25 92 GLU A O 1
ATOM 764 N N . ILE A 1 93 ? 14.739 -10.962 -3.825 1.00 82.19 93 ILE A N 1
ATOM 765 C CA . ILE A 1 93 ? 13.833 -11.912 -4.495 1.00 82.19 93 ILE A CA 1
ATOM 766 C C . ILE A 1 93 ? 14.592 -12.842 -5.450 1.00 82.19 93 ILE A C 1
ATOM 768 O O . ILE A 1 93 ? 14.290 -14.033 -5.542 1.00 82.19 93 ILE A O 1
ATOM 772 N N . MET A 1 94 ? 15.582 -12.316 -6.172 1.00 79.62 94 MET A N 1
ATOM 773 C CA . MET A 1 94 ? 16.366 -13.103 -7.125 1.00 79.62 94 MET A CA 1
ATOM 774 C C . MET A 1 94 ? 17.433 -13.977 -6.452 1.00 79.62 94 MET A C 1
ATOM 776 O O . MET A 1 94 ? 17.830 -14.989 -7.029 1.00 79.62 94 MET A O 1
ATOM 780 N N . SER A 1 95 ? 17.880 -13.611 -5.247 1.00 79.06 95 SER A N 1
ATOM 781 C CA . SER A 1 95 ? 18.898 -14.337 -4.472 1.00 79.06 95 SER A CA 1
ATOM 782 C C . SER A 1 95 ? 18.327 -15.505 -3.666 1.00 79.06 95 SER A C 1
ATOM 784 O O . SER A 1 95 ? 19.079 -16.399 -3.291 1.00 79.06 95 SER A O 1
ATOM 786 N N . GLU A 1 96 ? 17.017 -15.524 -3.406 1.00 64.88 96 GLU A N 1
ATOM 787 C CA . GLU A 1 96 ? 16.319 -16.639 -2.745 1.00 64.88 96 GLU A CA 1
ATOM 788 C C . GLU A 1 96 ? 16.030 -17.837 -3.680 1.00 64.88 96 GLU A C 1
ATOM 790 O O . GLU A 1 96 ? 15.318 -18.769 -3.294 1.00 64.88 96 GLU A O 1
ATOM 795 N N . ARG A 1 97 ? 16.585 -17.840 -4.902 1.00 48.31 97 ARG A N 1
ATOM 796 C CA . ARG A 1 97 ? 16.516 -18.965 -5.850 1.00 48.31 97 ARG A CA 1
ATOM 797 C C . ARG A 1 97 ? 17.632 -19.991 -5.678 1.00 48.31 97 ARG A C 1
ATOM 799 O O . ARG A 1 97 ? 18.808 -19.596 -5.535 1.00 48.31 97 ARG A O 1
#

Sequence (97 aa):
MAVVVFECPIDDETLHTIRELRELRLEVLRRQVSEIDDVMDKLELQGAVIEEEKDSYREVILSDLSDQCRLLESRLTLTETVYYDELELYIEIMSER

Secondary structure (DSSP, 8-state):
-----------HHHHHHHHHHHHHHHHHHHHHHHHHHHHHHHHHHTTSS-HHHHHHHHHHHHHHHHHHHHHHHHHHH-TT---HHHHHHHHHHHHT-

Radius of gyration: 17.41 Å; chains: 1; bounding box: 37×31×43 Å

Foldseek 3Di:
DDFDFDPDPDDPVNLVVLLVVLVVVLVVLVVCLVCLVVVLVVCCVVVVDPPVCSVVVSVVSNVVSVVVNVVSVVVNVVSVTDGPVSVVVSCVVVVVD